Protein AF-A0A1G0DKY4-F1 (afdb_monomer)

Structure (mmCIF, N/CA/C/O backbone):
data_AF-A0A1G0DKY4-F1
#
_entry.id   AF-A0A1G0DKY4-F1
#
loop_
_atom_site.group_PDB
_atom_site.id
_atom_site.type_symbol
_atom_site.label_atom_id
_atom_site.label_alt_id
_atom_site.label_comp_id
_atom_site.label_asym_id
_atom_site.label_entity_id
_atom_site.label_seq_id
_atom_site.pdbx_PDB_ins_code
_atom_site.Cartn_x
_atom_site.Cartn_y
_atom_site.Cartn_z
_atom_site.occupancy
_atom_site.B_iso_or_equiv
_atom_site.auth_seq_id
_atom_site.auth_comp_id
_atom_site.auth_asym_id
_atom_site.auth_atom_id
_atom_site.pdbx_PDB_model_num
ATOM 1 N N . MET A 1 1 ? -7.325 -25.057 -7.5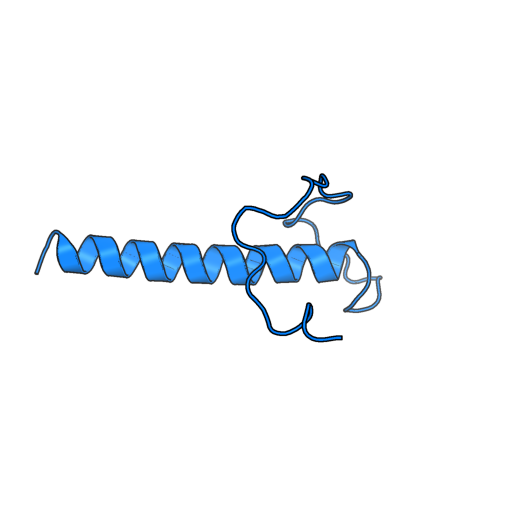28 1.00 62.72 1 MET A N 1
ATOM 2 C CA . MET A 1 1 ? -7.538 -23.875 -8.392 1.00 62.72 1 MET A CA 1
ATOM 3 C C . MET A 1 1 ? -8.235 -22.729 -7.648 1.00 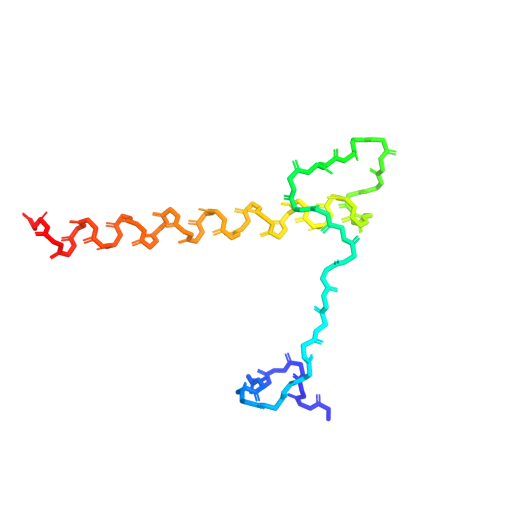62.72 1 MET A C 1
ATOM 5 O O . MET A 1 1 ? -8.277 -21.643 -8.200 1.00 62.72 1 MET A O 1
ATOM 9 N N . ASP A 1 2 ? -8.675 -22.906 -6.393 1.00 78.56 2 ASP A N 1
ATOM 10 C CA . ASP A 1 2 ? -9.415 -21.883 -5.622 1.00 78.56 2 ASP A CA 1
ATOM 11 C C . ASP A 1 2 ? -8.535 -20.943 -4.762 1.00 78.56 2 ASP A C 1
ATOM 13 O O . ASP A 1 2 ? -9.042 -20.117 -4.007 1.00 78.56 2 ASP A O 1
ATOM 17 N N . GLU A 1 3 ? -7.205 -21.054 -4.850 1.00 80.19 3 GLU A N 1
ATOM 18 C CA . GLU A 1 3 ? -6.263 -20.257 -4.039 1.00 80.19 3 GLU A CA 1
ATOM 19 C C . GLU A 1 3 ? -6.295 -18.756 -4.357 1.00 80.19 3 GLU A C 1
ATOM 21 O O . GLU A 1 3 ? -6.010 -17.948 -3.483 1.00 80.19 3 GLU A O 1
ATOM 26 N N . ASN A 1 4 ? -6.673 -18.361 -5.579 1.00 86.44 4 ASN A N 1
ATOM 27 C CA . ASN A 1 4 ? -6.764 -16.945 -5.958 1.00 86.44 4 ASN A CA 1
ATOM 28 C C . ASN A 1 4 ? -7.984 -16.221 -5.355 1.00 86.44 4 ASN A C 1
ATOM 30 O O . ASN A 1 4 ? -8.068 -14.998 -5.458 1.00 86.44 4 ASN A O 1
ATOM 34 N N . LEU A 1 5 ? -8.920 -16.968 -4.758 1.00 90.44 5 LEU A N 1
ATOM 35 C CA . LEU A 1 5 ? -10.136 -16.449 -4.136 1.00 90.44 5 LEU A CA 1
ATOM 36 C C . LEU A 1 5 ? -10.105 -16.591 -2.611 1.00 90.44 5 LEU A C 1
ATOM 38 O O . LEU A 1 5 ? -10.593 -15.715 -1.898 1.00 90.44 5 LEU A O 1
ATOM 42 N N . ASN A 1 6 ? -9.559 -17.698 -2.107 1.00 89.81 6 ASN A N 1
ATOM 43 C CA . ASN A 1 6 ? -9.532 -17.980 -0.678 1.00 89.81 6 ASN A CA 1
ATOM 44 C C . ASN A 1 6 ? -8.535 -17.074 0.058 1.00 89.81 6 ASN A C 1
ATOM 46 O O . ASN A 1 6 ? -7.398 -16.897 -0.372 1.00 89.81 6 ASN A O 1
ATOM 50 N N . ALA A 1 7 ? -8.926 -16.564 1.229 1.00 90.31 7 ALA A N 1
ATOM 51 C CA . ALA A 1 7 ? -7.968 -15.944 2.136 1.00 90.31 7 ALA A CA 1
ATOM 52 C C . ALA A 1 7 ? -6.993 -17.020 2.666 1.00 90.31 7 ALA A C 1
ATOM 54 O O . ALA A 1 7 ? -7.457 -18.056 3.150 1.00 90.31 7 ALA A O 1
ATOM 55 N N . PRO A 1 8 ? -5.665 -16.797 2.634 1.00 90.31 8 PRO A N 1
ATOM 56 C CA . PRO A 1 8 ? -4.690 -17.812 3.052 1.00 90.31 8 PRO A CA 1
ATOM 57 C C . PRO A 1 8 ? -4.734 -18.114 4.562 1.00 90.31 8 PRO A C 1
ATOM 59 O O . PRO A 1 8 ? -4.319 -19.186 5.010 1.00 90.31 8 PRO A O 1
ATOM 62 N N . GLY A 1 9 ? -5.243 -17.183 5.377 1.00 92.06 9 GLY A N 1
ATOM 63 C CA . GLY A 1 9 ? -5.207 -17.300 6.834 1.00 92.06 9 GLY A CA 1
ATOM 64 C C . GLY A 1 9 ? -3.764 -17.428 7.331 1.00 92.06 9 GLY A C 1
ATOM 65 O O . GLY A 1 9 ? -2.927 -16.597 7.001 1.00 92.06 9 GLY A O 1
ATOM 66 N N . MET A 1 10 ? -3.470 -18.483 8.094 1.00 91.50 10 MET A N 1
ATOM 67 C CA . MET A 1 10 ? -2.122 -18.785 8.607 1.00 91.50 10 MET A CA 1
ATOM 68 C C . MET A 1 10 ? -1.285 -19.685 7.675 1.00 91.50 10 MET A C 1
ATOM 70 O O . MET A 1 10 ? -0.227 -20.157 8.080 1.00 91.50 10 MET A O 1
ATOM 74 N N . HIS A 1 11 ? -1.741 -19.954 6.449 1.00 92.56 11 HIS A N 1
ATOM 75 C CA . HIS A 1 11 ? -1.053 -20.824 5.489 1.00 92.56 11 HIS A CA 1
ATOM 76 C C . HIS A 1 11 ? -0.285 -19.986 4.459 1.00 92.56 11 HIS A C 1
ATOM 78 O O . HIS A 1 11 ? -0.698 -19.869 3.306 1.00 92.56 11 HIS A O 1
ATOM 84 N N . PHE A 1 12 ? 0.814 -19.358 4.877 1.00 91.62 12 PHE A N 1
ATOM 85 C CA . PHE A 1 12 ? 1.713 -18.634 3.978 1.00 91.62 12 PHE A CA 1
ATOM 86 C C . PHE A 1 12 ? 3.150 -18.662 4.500 1.00 91.62 12 PHE A C 1
ATOM 88 O O . PHE A 1 12 ? 3.382 -18.724 5.705 1.00 91.62 12 PHE A O 1
ATOM 95 N N . GLU A 1 13 ? 4.105 -18.563 3.581 1.00 93.38 13 GLU A N 1
ATOM 96 C CA . GLU A 1 13 ? 5.521 -18.382 3.898 1.00 93.38 13 GLU A CA 1
ATOM 97 C C . GLU A 1 13 ? 5.901 -16.912 3.653 1.00 93.38 13 GLU A C 1
ATOM 99 O O . GLU A 1 13 ? 5.611 -16.389 2.570 1.00 93.38 13 GLU A O 1
ATOM 104 N N . PRO A 1 14 ? 6.515 -16.202 4.620 1.00 91.56 14 PRO A N 1
ATOM 105 C CA . PRO A 1 14 ? 6.908 -14.811 4.428 1.00 91.56 14 PRO A CA 1
ATOM 106 C C . PRO A 1 14 ? 7.952 -14.661 3.317 1.00 91.56 14 PRO A C 1
ATOM 108 O O . PRO A 1 14 ? 9.010 -15.287 3.353 1.00 91.56 14 PRO A O 1
ATOM 111 N N . LEU A 1 15 ? 7.692 -13.759 2.370 1.00 91.94 15 LEU A N 1
ATOM 112 C CA . LEU A 1 15 ? 8.645 -13.361 1.338 1.00 91.94 15 LEU A CA 1
ATOM 113 C C . LEU A 1 15 ? 8.901 -11.856 1.436 1.00 91.94 15 LEU A C 1
ATOM 115 O O . LEU A 1 15 ? 7.971 -11.052 1.372 1.00 91.94 15 LEU A O 1
ATOM 119 N N . ALA A 1 16 ? 10.166 -11.476 1.610 1.00 92.12 16 ALA A N 1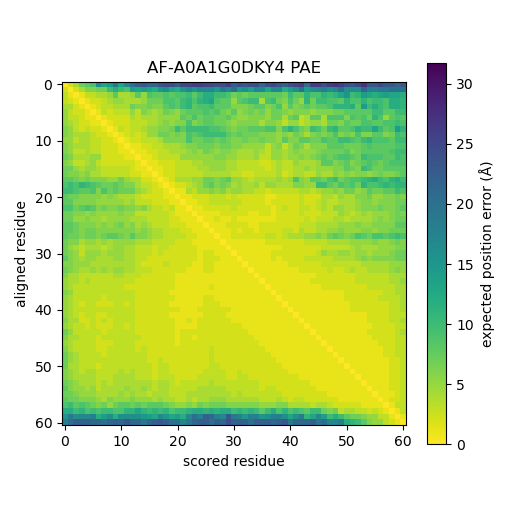
ATOM 120 C CA . ALA A 1 16 ? 10.555 -10.075 1.691 1.00 92.12 16 ALA A CA 1
ATOM 121 C C . ALA A 1 16 ? 10.360 -9.359 0.347 1.00 92.12 16 ALA A C 1
ATOM 123 O O . ALA A 1 16 ? 10.488 -9.951 -0.725 1.00 92.12 16 ALA A O 1
ATOM 124 N N . PHE A 1 17 ? 10.082 -8.059 0.409 1.00 91.50 17 PHE A N 1
ATOM 125 C CA . PHE A 1 17 ? 9.994 -7.222 -0.781 1.00 91.50 17 PHE A CA 1
ATOM 126 C C . PHE A 1 17 ? 11.372 -7.016 -1.409 1.00 91.50 17 PHE A C 1
ATOM 128 O O . PHE A 1 17 ? 12.347 -6.736 -0.717 1.00 91.50 17 PHE A O 1
ATOM 135 N N . GLU A 1 18 ? 11.426 -7.101 -2.736 1.00 88.62 18 GLU A N 1
ATOM 136 C CA . GLU A 1 18 ? 12.646 -6.859 -3.512 1.00 88.62 18 GLU A CA 1
ATOM 137 C C . GLU A 1 18 ? 12.954 -5.358 -3.665 1.00 88.62 18 GLU A C 1
ATOM 139 O O . GLU A 1 18 ? 14.109 -4.975 -3.829 1.00 88.62 18 GLU A O 1
ATOM 144 N N . SER A 1 19 ? 11.933 -4.491 -3.600 1.00 87.50 19 SER A N 1
ATOM 145 C CA . SER A 1 19 ? 12.069 -3.053 -3.856 1.00 87.50 19 SER A CA 1
ATOM 146 C C . SER A 1 19 ? 11.294 -2.175 -2.869 1.00 87.50 19 SER A C 1
ATOM 148 O O . SER A 1 19 ? 10.377 -2.621 -2.175 1.00 87.50 19 SER A O 1
ATOM 150 N N . CYS A 1 20 ? 11.674 -0.897 -2.810 1.00 88.31 20 CYS A N 1
ATOM 151 C CA . CYS A 1 20 ? 11.043 0.115 -1.968 1.00 88.31 20 CYS A CA 1
ATOM 152 C C . CYS A 1 20 ? 9.691 0.571 -2.548 1.00 88.31 20 CYS A C 1
ATOM 154 O O . CYS A 1 20 ? 9.534 0.706 -3.757 1.00 88.31 20 CYS A O 1
ATOM 156 N N . CYS A 1 21 ? 8.729 0.895 -1.680 1.00 94.44 21 CYS A N 1
ATOM 157 C CA . CYS A 1 21 ? 7.383 1.338 -2.071 1.00 94.44 21 CYS A CA 1
ATOM 158 C C . CYS A 1 21 ? 7.229 2.869 -2.204 1.00 94.44 21 CYS A C 1
ATOM 160 O O . CYS A 1 21 ? 6.107 3.371 -2.266 1.00 94.44 21 CYS A O 1
ATOM 162 N N . THR A 1 22 ? 8.323 3.640 -2.188 1.00 95.31 22 THR A N 1
ATOM 163 C CA . THR A 1 22 ? 8.275 5.119 -2.181 1.00 95.31 22 THR A CA 1
ATOM 164 C C . THR A 1 22 ? 8.995 5.787 -3.349 1.00 95.31 22 THR A C 1
ATOM 166 O O . THR A 1 22 ? 8.881 7.002 -3.497 1.00 95.31 22 THR A O 1
ATOM 169 N N . LEU A 1 23 ? 9.701 5.020 -4.186 1.00 95.81 23 LEU A N 1
ATOM 170 C CA . LEU A 1 23 ? 10.550 5.537 -5.262 1.00 95.81 23 LEU A CA 1
ATOM 171 C C . LEU A 1 23 ? 10.043 5.062 -6.638 1.00 95.81 23 LEU A C 1
ATOM 173 O O . LEU A 1 23 ? 10.525 4.044 -7.136 1.00 95.81 23 LEU A O 1
ATOM 177 N N . PRO A 1 24 ? 9.070 5.761 -7.254 1.00 96.50 24 PRO A N 1
ATOM 178 C CA . PRO A 1 24 ? 8.649 5.459 -8.619 1.00 96.50 24 PRO A CA 1
ATOM 179 C C . PRO A 1 24 ? 9.729 5.883 -9.625 1.00 96.50 24 PRO A C 1
ATOM 181 O O . PRO A 1 24 ? 10.520 6.790 -9.355 1.00 96.50 24 PRO A O 1
ATOM 184 N N . ASN A 1 25 ? 9.730 5.262 -10.804 1.00 96.62 25 ASN A N 1
ATOM 185 C CA . ASN A 1 25 ? 10.587 5.635 -11.926 1.00 96.62 25 ASN A CA 1
ATOM 186 C C . ASN A 1 25 ? 9.733 6.014 -13.155 1.00 96.62 25 ASN A C 1
ATOM 188 O O . ASN A 1 25 ? 9.147 5.122 -13.776 1.00 96.62 25 ASN A O 1
ATOM 192 N N . PRO A 1 26 ? 9.669 7.303 -13.540 1.00 96.62 26 PRO A N 1
ATOM 193 C CA . PRO A 1 26 ? 8.866 7.754 -14.677 1.00 96.62 26 PRO A CA 1
ATOM 194 C C . PRO A 1 26 ? 9.399 7.280 -16.038 1.00 96.62 26 PRO A C 1
ATOM 196 O O . PRO A 1 26 ? 8.642 7.293 -17.005 1.00 96.62 26 PRO A O 1
ATOM 199 N N . ASP A 1 27 ? 10.659 6.844 -16.116 1.00 97.94 27 ASP A N 1
ATOM 200 C CA . ASP A 1 27 ? 11.263 6.319 -17.347 1.00 97.94 27 ASP A CA 1
ATOM 201 C C . ASP A 1 27 ? 10.946 4.825 -17.573 1.00 97.94 27 ASP A C 1
ATOM 203 O O . ASP A 1 27 ? 11.260 4.267 -18.625 1.00 97.94 27 ASP A O 1
ATOM 207 N N . CYS A 1 28 ? 10.332 4.166 -16.585 1.00 95.88 28 CYS A N 1
ATOM 208 C CA . CYS A 1 28 ? 9.916 2.766 -16.635 1.00 95.88 28 CYS A CA 1
A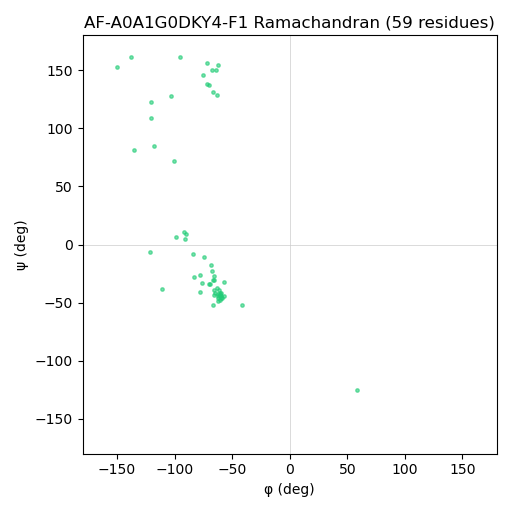TOM 209 C C . CYS A 1 28 ? 8.449 2.613 -17.061 1.00 95.88 28 CYS A C 1
ATOM 211 O O . CYS A 1 28 ? 7.639 3.536 -16.939 1.00 95.88 28 CYS A O 1
ATOM 213 N N . ALA A 1 29 ? 8.074 1.409 -17.500 1.00 97.94 29 ALA A N 1
ATOM 214 C CA . ALA A 1 29 ? 6.676 1.099 -17.768 1.00 97.94 29 ALA A CA 1
ATOM 215 C C . ALA A 1 29 ? 5.834 1.203 -16.475 1.00 97.94 29 ALA A C 1
ATOM 217 O O . ALA A 1 29 ? 6.355 1.008 -15.371 1.00 97.94 29 ALA A O 1
ATOM 218 N N . PRO A 1 30 ? 4.520 1.476 -16.570 1.00 96.88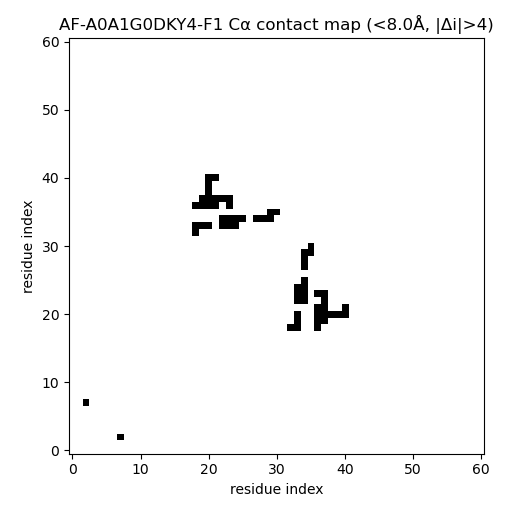 30 PRO A N 1
ATOM 219 C CA . PRO A 1 30 ? 3.671 1.625 -15.386 1.00 96.88 30 PRO A CA 1
ATOM 220 C C . PRO A 1 30 ? 3.660 0.412 -14.443 1.00 96.88 30 PRO A C 1
ATOM 222 O O . PRO A 1 30 ? 3.537 0.594 -13.236 1.00 96.88 30 PRO A O 1
ATOM 225 N N . ASP A 1 31 ? 3.808 -0.805 -14.977 1.00 96.56 31 ASP A N 1
ATOM 226 C CA . ASP A 1 31 ? 3.802 -2.052 -14.195 1.00 96.56 31 ASP A CA 1
ATOM 227 C C . ASP A 1 31 ? 5.213 -2.596 -13.891 1.00 96.56 31 ASP A C 1
ATOM 229 O O . ASP A 1 31 ? 5.371 -3.676 -13.319 1.00 96.56 31 ASP A O 1
ATOM 233 N N . ASP A 1 32 ? 6.267 -1.848 -14.230 1.00 96.31 32 ASP A N 1
ATOM 234 C CA . ASP A 1 32 ? 7.618 -2.209 -13.800 1.00 96.31 32 ASP A CA 1
ATOM 235 C C . ASP A 1 32 ? 7.726 -2.140 -12.271 1.00 96.31 32 ASP A C 1
ATOM 237 O O . ASP A 1 32 ? 7.073 -1.329 -11.607 1.00 96.31 32 ASP A O 1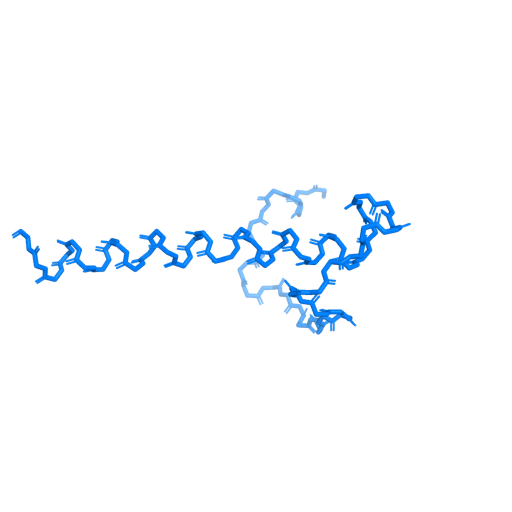
ATOM 241 N N . THR A 1 33 ? 8.601 -2.974 -11.700 1.00 95.69 33 THR A N 1
ATOM 242 C CA . THR A 1 33 ? 8.784 -3.143 -10.248 1.00 95.69 33 THR A CA 1
ATOM 243 C C . THR A 1 33 ? 8.755 -1.842 -9.424 1.00 95.69 33 THR A C 1
ATOM 245 O O . THR A 1 33 ? 7.963 -1.799 -8.483 1.00 95.69 33 THR A O 1
ATOM 248 N N . PRO A 1 34 ? 9.526 -0.772 -9.725 1.00 95.62 34 PRO A N 1
ATOM 249 C CA . PRO A 1 34 ? 9.481 0.459 -8.924 1.00 95.62 34 PRO A CA 1
ATOM 250 C C . PRO A 1 34 ? 8.097 1.128 -8.918 1.00 95.62 34 PRO A C 1
ATOM 252 O O . PRO A 1 34 ? 7.636 1.598 -7.879 1.00 95.62 34 PRO A O 1
ATOM 255 N N . ASN A 1 35 ? 7.401 1.126 -10.055 1.00 96.81 35 ASN A N 1
ATOM 256 C CA . ASN A 1 35 ? 6.099 1.773 -10.204 1.00 96.81 35 ASN A CA 1
ATOM 257 C C . ASN A 1 35 ? 4.973 0.928 -9.596 1.00 96.81 35 ASN A C 1
ATOM 259 O O . ASN A 1 35 ? 4.126 1.461 -8.875 1.00 96.81 35 ASN A O 1
ATOM 263 N N . ARG A 1 36 ? 5.016 -0.397 -9.783 1.00 97.25 36 ARG A N 1
ATOM 264 C CA . ARG A 1 36 ? 4.089 -1.340 -9.141 1.00 97.25 36 ARG A CA 1
ATOM 265 C C . ARG A 1 36 ? 4.182 -1.276 -7.614 1.00 97.25 36 ARG A C 1
ATOM 267 O O . ARG A 1 36 ? 3.164 -1.160 -6.935 1.00 97.25 36 ARG A O 1
ATOM 274 N N . PHE A 1 37 ? 5.396 -1.297 -7.061 1.00 97.00 37 PHE A N 1
ATOM 275 C CA . PHE A 1 37 ? 5.599 -1.217 -5.609 1.00 97.00 37 PHE A CA 1
ATOM 276 C C . PHE A 1 37 ? 5.227 0.169 -5.065 1.00 97.00 37 PHE A C 1
ATOM 278 O O . PHE A 1 37 ? 4.665 0.269 -3.972 1.00 97.00 37 PHE A O 1
ATOM 285 N N . TYR A 1 38 ? 5.454 1.240 -5.833 1.00 97.50 38 TYR A N 1
ATOM 286 C CA . TYR A 1 38 ? 4.934 2.564 -5.492 1.00 97.50 38 TYR A CA 1
ATOM 287 C C . TYR A 1 38 ? 3.401 2.580 -5.410 1.00 97.50 38 TYR A C 1
ATOM 289 O O . TYR A 1 38 ? 2.846 3.110 -4.444 1.00 97.50 38 TYR A O 1
ATOM 297 N N . ALA A 1 39 ? 2.706 1.952 -6.365 1.00 97.81 39 ALA A N 1
ATOM 298 C CA . ALA A 1 39 ? 1.249 1.837 -6.341 1.00 97.81 39 ALA A CA 1
ATOM 299 C C . ALA A 1 39 ? 0.750 1.074 -5.098 1.00 97.81 39 ALA A C 1
ATOM 301 O O . ALA A 1 39 ? -0.182 1.541 -4.437 1.00 97.81 39 ALA A O 1
ATOM 302 N N . TYR A 1 40 ? 1.413 -0.024 -4.707 1.00 97.69 40 TYR A N 1
ATOM 303 C CA . TYR A 1 40 ? 1.121 -0.722 -3.444 1.00 97.69 40 TYR A CA 1
ATOM 304 C C . TYR A 1 40 ? 1.249 0.219 -2.235 1.00 97.69 40 TYR A C 1
ATOM 306 O O . TYR A 1 40 ? 0.356 0.272 -1.386 1.00 97.69 40 TYR A O 1
ATOM 314 N N . GLY A 1 41 ? 2.312 1.029 -2.186 1.00 97.62 41 GLY A N 1
ATOM 315 C CA . GLY A 1 41 ? 2.527 2.022 -1.130 1.00 97.62 41 GLY A CA 1
ATOM 316 C C . GLY A 1 41 ? 1.520 3.179 -1.127 1.00 97.62 41 GLY A C 1
ATOM 317 O O . GLY A 1 41 ? 1.219 3.738 -0.070 1.00 97.62 41 GLY A O 1
ATOM 318 N N . VAL A 1 42 ? 0.980 3.572 -2.284 1.00 98.31 42 VAL A N 1
ATOM 319 C CA . VAL A 1 42 ? -0.113 4.557 -2.374 1.00 98.31 42 VAL A CA 1
ATOM 320 C C . VAL A 1 42 ? -1.390 3.993 -1.754 1.00 98.31 42 VAL A C 1
ATOM 322 O O . VAL A 1 42 ? -1.946 4.627 -0.858 1.00 98.31 42 VAL A O 1
ATOM 325 N N . VAL A 1 43 ? -1.814 2.793 -2.162 1.00 98.44 43 VAL A N 1
ATOM 326 C CA . VAL A 1 43 ? -3.027 2.151 -1.624 1.00 98.44 43 VAL A CA 1
ATOM 327 C C . VAL A 1 43 ? -2.908 1.929 -0.114 1.00 98.44 43 VAL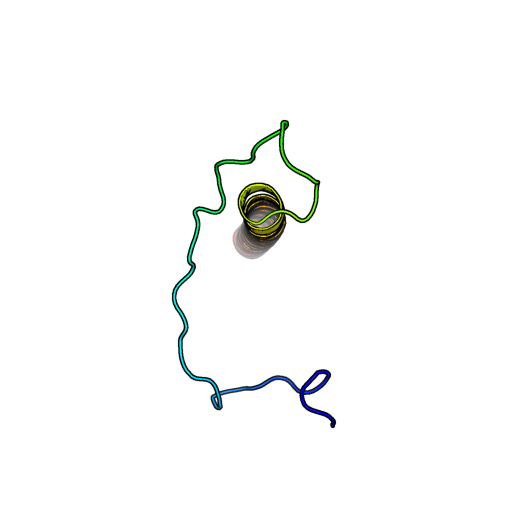 A C 1
ATOM 329 O O . VAL A 1 43 ? -3.833 2.264 0.624 1.00 98.44 43 VAL A O 1
ATOM 332 N N . ALA A 1 44 ? -1.750 1.462 0.364 1.00 98.19 44 ALA A N 1
ATOM 333 C CA . ALA A 1 44 ? -1.504 1.265 1.792 1.00 98.19 44 ALA A CA 1
ATOM 334 C C . ALA A 1 44 ? -1.647 2.565 2.606 1.00 98.19 44 ALA A C 1
ATOM 336 O O . ALA A 1 44 ? -2.255 2.563 3.674 1.00 98.19 44 ALA A O 1
ATOM 337 N N . ARG A 1 45 ? -1.139 3.698 2.098 1.00 98.38 45 ARG A N 1
ATOM 338 C CA . ARG A 1 45 ? -1.271 5.001 2.774 1.00 98.38 45 ARG A CA 1
ATOM 339 C C . ARG A 1 45 ? -2.698 5.542 2.751 1.00 98.38 45 ARG A C 1
ATOM 341 O O . ARG A 1 45 ? -3.106 6.168 3.722 1.00 98.38 45 ARG A O 1
ATOM 348 N N . LEU A 1 46 ? -3.457 5.293 1.683 1.00 98.69 46 LEU A N 1
ATOM 349 C CA . LEU A 1 46 ? -4.879 5.649 1.631 1.00 98.69 46 LEU A CA 1
ATOM 350 C C . LEU A 1 46 ? -5.694 4.836 2.644 1.00 98.69 46 LEU A C 1
ATOM 352 O O . LEU A 1 46 ? -6.510 5.409 3.359 1.00 98.69 46 LEU A O 1
ATOM 356 N N . ALA A 1 47 ? -5.430 3.531 2.756 1.00 98.56 47 ALA A N 1
ATOM 357 C CA . ALA A 1 47 ? -6.050 2.684 3.773 1.00 98.56 47 ALA A CA 1
ATOM 358 C C . ALA A 1 47 ? -5.675 3.134 5.195 1.00 98.56 47 ALA A C 1
ATOM 360 O O . ALA A 1 47 ? -6.546 3.234 6.054 1.00 98.56 47 ALA A O 1
ATOM 361 N N . LEU A 1 48 ? -4.402 3.479 5.430 1.00 98.56 48 LEU A N 1
ATOM 362 C CA . LEU A 1 48 ? -3.942 4.034 6.707 1.00 98.56 48 LEU A CA 1
ATOM 363 C C . LEU A 1 48 ? -4.649 5.352 7.048 1.00 98.56 48 LEU A C 1
ATOM 365 O O . LEU A 1 48 ? -5.062 5.541 8.190 1.00 98.56 48 LEU A O 1
ATOM 369 N N . LEU A 1 49 ? -4.805 6.255 6.076 1.00 98.62 49 LEU A N 1
ATOM 370 C CA . LEU A 1 49 ? -5.526 7.513 6.269 1.00 98.62 49 LEU A CA 1
ATOM 371 C C . LEU A 1 49 ? -6.996 7.256 6.620 1.00 98.62 49 LEU A C 1
ATOM 373 O O . LEU A 1 49 ? -7.495 7.839 7.577 1.00 98.62 49 LEU A O 1
ATOM 377 N N . ALA A 1 50 ? -7.668 6.362 5.890 1.00 98.44 50 ALA A N 1
ATOM 378 C CA . ALA A 1 50 ? -9.053 5.992 6.170 1.00 98.44 50 ALA A CA 1
ATOM 379 C C . ALA A 1 50 ? -9.217 5.408 7.584 1.00 98.44 50 ALA A C 1
ATOM 381 O O . ALA A 1 50 ? -10.088 5.855 8.323 1.00 98.44 50 ALA A O 1
ATOM 382 N N . ALA A 1 51 ? -8.334 4.490 7.986 1.00 98.25 51 ALA A N 1
ATOM 383 C CA . ALA A 1 51 ? -8.329 3.924 9.335 1.00 98.25 51 ALA A CA 1
ATOM 384 C C . ALA A 1 51 ? -8.053 4.988 10.413 1.00 98.25 51 ALA A C 1
ATOM 386 O O . ALA A 1 51 ? -8.657 4.960 11.478 1.00 98.25 51 ALA A O 1
ATOM 387 N N . SER A 1 52 ? -7.167 5.951 10.138 1.00 98.31 52 SER A N 1
ATOM 388 C CA . SER A 1 52 ? -6.868 7.039 11.082 1.00 98.31 52 SER A CA 1
ATOM 389 C C . SER A 1 52 ? -8.091 7.932 11.317 1.00 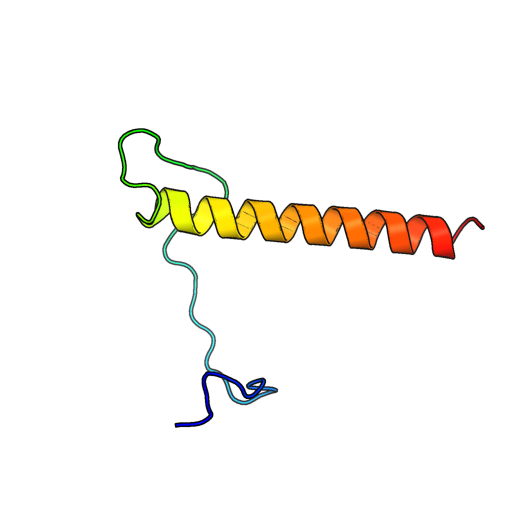98.31 52 SER A C 1
ATOM 391 O O . SER A 1 52 ? -8.381 8.276 12.458 1.00 98.31 52 SER A O 1
ATOM 393 N N . LEU A 1 53 ?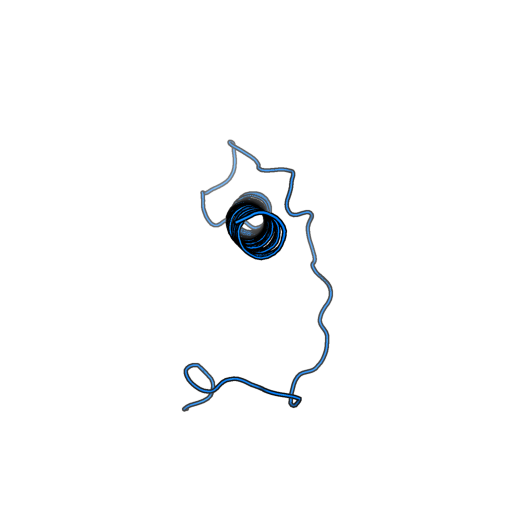 -8.832 8.254 10.251 1.00 98.25 53 LEU A N 1
ATOM 394 C CA . LEU A 1 53 ? -10.087 9.010 10.334 1.00 98.25 53 LEU A CA 1
ATOM 395 C C . LEU A 1 53 ? -11.185 8.224 11.065 1.00 98.25 53 LEU A C 1
ATOM 397 O O . LEU A 1 53 ? -11.948 8.807 11.830 1.00 98.25 53 LEU A O 1
ATOM 401 N N . GLU A 1 54 ? -11.269 6.910 10.840 1.00 98.06 54 GLU A N 1
ATOM 402 C CA . GLU A 1 54 ? -12.207 6.033 11.550 1.00 98.06 54 GLU A CA 1
ATOM 403 C C . GLU A 1 54 ? -11.924 6.008 13.059 1.00 98.06 54 GLU A C 1
ATOM 405 O O . GLU A 1 54 ? -12.852 6.145 13.855 1.00 98.06 54 GLU A O 1
ATOM 410 N N . ILE A 1 55 ? -10.650 5.892 13.454 1.00 98.12 55 ILE A N 1
ATOM 411 C CA . ILE A 1 55 ? -10.230 5.934 14.863 1.00 98.12 55 ILE A CA 1
ATOM 412 C C . ILE A 1 55 ? -10.574 7.291 15.488 1.00 98.12 55 ILE A C 1
ATOM 414 O O . ILE A 1 55 ? -11.196 7.326 16.546 1.00 98.12 55 ILE A O 1
ATOM 418 N N . GLU A 1 56 ? -10.232 8.400 14.826 1.00 97.81 56 GLU A N 1
ATOM 419 C CA . GLU A 1 56 ? -10.526 9.752 15.322 1.00 97.81 56 GLU A CA 1
ATOM 420 C C . GLU A 1 56 ? -12.033 9.967 15.538 1.00 97.81 56 GLU A C 1
ATOM 422 O O . GLU A 1 56 ? -12.448 10.441 16.596 1.00 97.81 56 GLU A O 1
ATOM 427 N N . ALA A 1 57 ? -12.862 9.558 14.573 1.00 97.12 57 ALA A N 1
ATOM 428 C CA . ALA A 1 57 ? -14.317 9.658 14.676 1.00 97.12 57 ALA A CA 1
ATOM 429 C C . ALA A 1 57 ? -14.908 8.763 15.782 1.00 97.12 57 ALA A C 1
ATOM 431 O O . ALA A 1 57 ? -15.940 9.102 16.361 1.00 97.12 57 ALA A O 1
ATOM 432 N N . ALA A 1 58 ? -14.275 7.624 16.081 1.00 96.19 58 ALA A N 1
ATOM 433 C CA . ALA A 1 58 ? -14.692 6.740 17.167 1.00 96.19 58 ALA A CA 1
ATOM 434 C C . ALA A 1 58 ? -14.294 7.275 18.555 1.00 96.19 58 ALA A C 1
ATOM 436 O O . ALA A 1 58 ? -15.017 7.050 19.528 1.00 96.19 58 ALA A O 1
ATOM 437 N N . GLU A 1 59 ? -13.157 7.970 18.658 1.00 94.00 59 GLU A N 1
ATOM 438 C CA . GLU A 1 59 ? -12.646 8.531 19.915 1.00 94.00 59 GLU A CA 1
ATOM 439 C C . GLU A 1 59 ? -13.274 9.889 20.272 1.00 94.00 59 GLU A C 1
ATOM 441 O O . GLU A 1 59 ? -13.395 10.206 21.458 1.00 94.00 59 GLU A O 1
ATOM 446 N N . ASN A 1 60 ? -13.704 10.678 19.281 1.00 78.44 60 ASN A N 1
ATOM 447 C CA . ASN A 1 60 ? -14.281 12.007 19.490 1.00 78.44 60 ASN A CA 1
ATOM 448 C C . ASN A 1 60 ? -15.562 12.226 18.645 1.00 78.44 60 ASN A C 1
ATOM 450 O O . ASN A 1 60 ? -15.478 12.839 17.576 1.00 78.44 60 ASN A O 1
ATOM 454 N N . PRO A 1 61 ? -16.726 11.723 19.111 1.00 63.31 61 PRO A N 1
ATOM 455 C CA . PRO A 1 61 ? -17.975 11.679 18.342 1.00 63.31 61 PRO A CA 1
ATOM 456 C C . PRO A 1 61 ? -18.645 13.042 18.112 1.00 63.31 61 PRO A C 1
ATOM 458 O O . PRO A 1 61 ? -18.457 13.969 18.936 1.00 63.31 61 PRO A O 1
#

pLDDT: mean 93.37, std 7.34, range [62.72, 98.69]

Sequence (61 aa):
MDENLNAPGMHFEPLAFESCCTLPNPDCAPDDTPNRFYAYGVVARLALLAASLEIEAAENP

Solvent-accessible surface area (backbone atoms only — not comparable to full-atom values): 3867 Å² total; per-residue (Å²): 135,62,71,91,76,51,82,62,81,90,67,76,80,93,75,82,80,94,68,60,41,81,56,63,48,90,91,51,59,76,77,37,69,39,30,42,34,21,50,54,39,50,54,52,51,53,53,50,50,53,51,50,52,52,51,50,49,70,76,59,119

Mean predicted aligned error: 4.68 Å

Secondary structure (DSSP, 8-state):
-GGGTS--TT-------SS-SS---TTS-TTSHHHHHHHHHHHHHHHHHHHHHHHHHHH--

Foldseek 3Di:
DCPVPDDCVPPDDDDDQPDDLCDADPVDDCCPRNNVSVVVVVVVVVVVVVVVVVVVVVVPD

Radius of gyration: 16.32 Å; Cα contacts (8 Å, |Δi|>4): 31; chains: 1; bounding box: 31×36×38 Å